Protein AF-A0A2D6M1V9-F1 (afdb_monomer_lite)

Sequence (161 aa):
MILVAAALKQQEEELRLLIRKIDTEIVAFEKLKTEVSVKKAKIEKSVNVAGLQPVPINIAPHSGSADNLVRELEQHVLALNKVKNFINGKLKVVIKEEELLAELQKEYGKEVNIKKHPNGEFELVFSDDGTKAAFKALEKSKGMLETVKKSVQSLTEEQKE

Radius of gyration: 33.99 Å; chains: 1; bounding box: 85×25×87 Å

Organism: NCBI:txid3101447

Secondary structure (DSSP, 8-state):
-HHHHHHHHHHHHHHHHHHHHHHHHHHHHHHHHHHHHHHHHHHHHHHHHTT----------TTS--S-HHHHHHHHHHHHHHHHHHHHHHHHHHHHHHHHHHHHHHHHTTSEEEEEPTTS-EEEEE--HHHHHHHHHHHHHHHHHHHHHHHHHHHHHTT--

Foldseek 3Di:
DVVVLVVLVVVLVVLVVLLVVLVVVLVVLVVVLVVVVVVQVVVQVVCVVVVHDRDDDADDDPPDPPRHPNVVSVVVSVVSVVVSVVSVVVSVVSVVVSVVVVVCCVPQPPQWDWDQDPVRDIDIHGHDVVVVVVVVVVVVVVVVVVVVVVVVVVVVVVVVD

pLDDT: mean 86.15, std 11.08, range [47.5, 98.06]

Structure (mmCIF, N/CA/C/O backbone):
data_AF-A0A2D6M1V9-F1
#
_entry.id   AF-A0A2D6M1V9-F1
#
loop_
_atom_site.group_PDB
_atom_site.id
_atom_site.type_symbol
_atom_site.label_atom_id
_atom_site.label_alt_id
_atom_site.label_comp_id
_atom_site.label_asym_id
_atom_site.label_entity_id
_atom_site.label_seq_id
_atom_site.pdbx_PDB_ins_code
_atom_site.Cartn_x
_atom_site.Cartn_y
_atom_site.Cartn_z
_atom_site.occupancy
_atom_site.B_iso_or_equiv
_atom_site.auth_seq_id
_atom_site.auth_comp_id
_atom_site.auth_asym_id
_atom_site.auth_atom_id
_atom_site.pdbx_PDB_model_num
ATOM 1 N N . MET A 1 1 ? -3.939 -5.001 22.577 1.00 56.91 1 MET A N 1
ATOM 2 C CA . MET A 1 1 ? -3.312 -3.702 22.255 1.00 56.91 1 MET A CA 1
ATOM 3 C C . MET A 1 1 ? -1.939 -3.867 21.592 1.00 56.91 1 MET A C 1
ATOM 5 O O . MET A 1 1 ? -1.849 -3.596 20.404 1.00 56.91 1 MET A O 1
ATOM 9 N N . ILE A 1 2 ? -0.925 -4.425 22.276 1.00 59.97 2 ILE A N 1
ATOM 10 C CA . ILE A 1 2 ? 0.444 -4.628 21.731 1.00 59.97 2 ILE A CA 1
ATOM 11 C C . ILE A 1 2 ? 0.450 -5.441 20.420 1.00 59.97 2 ILE A C 1
ATOM 13 O O . ILE A 1 2 ? 1.139 -5.082 19.473 1.00 59.97 2 ILE A O 1
ATOM 17 N N . LEU A 1 3 ? -0.377 -6.488 20.330 1.00 64.75 3 LEU A N 1
ATOM 18 C CA . LEU A 1 3 ? -0.440 -7.365 19.152 1.00 64.75 3 LEU A CA 1
ATOM 19 C C . LEU A 1 3 ? -1.025 -6.697 17.894 1.00 64.75 3 LEU A C 1
ATOM 21 O O . LEU A 1 3 ? -0.659 -7.082 16.791 1.00 64.75 3 LEU A O 1
ATOM 25 N N . VAL A 1 4 ? -1.917 -5.708 18.036 1.00 74.81 4 VAL A N 1
ATOM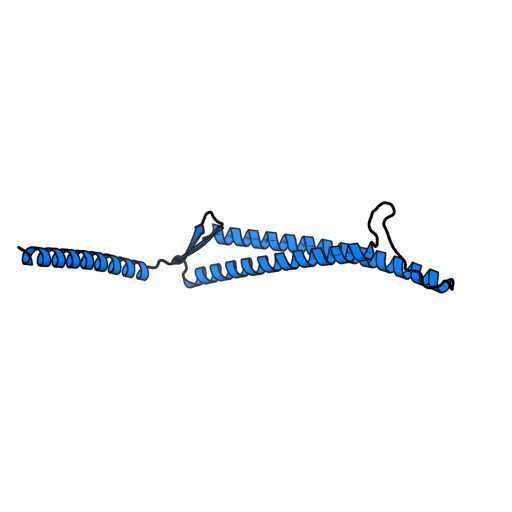 26 C CA . VAL A 1 4 ? -2.535 -5.023 16.881 1.00 74.81 4 VAL A CA 1
ATOM 27 C C . VAL A 1 4 ? -1.588 -3.964 16.327 1.00 74.81 4 VAL A C 1
ATOM 29 O O . VAL A 1 4 ? -1.348 -3.940 15.125 1.00 74.81 4 VAL A O 1
ATOM 32 N N . ALA A 1 5 ? -0.989 -3.154 17.204 1.00 78.12 5 ALA A N 1
ATOM 33 C CA . ALA A 1 5 ? 0.003 -2.160 16.805 1.00 78.12 5 ALA A CA 1
ATOM 34 C C . ALA A 1 5 ? 1.235 -2.814 16.157 1.00 78.12 5 ALA A C 1
ATOM 36 O O . ALA A 1 5 ? 1.694 -2.359 15.117 1.00 78.12 5 ALA A O 1
ATOM 37 N N . ALA A 1 6 ? 1.726 -3.928 16.716 1.00 83.00 6 ALA A N 1
ATOM 38 C CA . ALA A 1 6 ? 2.831 -4.678 16.120 1.00 83.00 6 ALA A CA 1
ATOM 39 C C . ALA A 1 6 ? 2.473 -5.260 14.741 1.00 83.00 6 ALA A C 1
ATOM 41 O O . ALA A 1 6 ? 3.295 -5.216 13.830 1.00 83.00 6 ALA A O 1
ATOM 42 N N . ALA A 1 7 ? 1.245 -5.766 14.568 1.00 85.25 7 ALA A N 1
ATOM 43 C CA . ALA A 1 7 ? 0.790 -6.306 13.288 1.00 85.25 7 ALA A CA 1
ATOM 44 C C . ALA A 1 7 ? 0.663 -5.225 12.204 1.00 85.25 7 ALA A C 1
ATOM 46 O O . ALA A 1 7 ? 1.090 -5.452 11.075 1.00 85.25 7 ALA A O 1
ATOM 47 N N . LEU A 1 8 ? 0.117 -4.050 12.543 1.00 87.50 8 LEU A N 1
ATOM 48 C CA . LEU A 1 8 ? 0.076 -2.913 11.617 1.00 87.50 8 LEU A CA 1
ATOM 49 C C . LEU A 1 8 ? 1.487 -2.470 11.237 1.00 87.50 8 LEU A C 1
ATOM 51 O O . LEU A 1 8 ? 1.761 -2.284 10.054 1.00 87.50 8 LEU A O 1
ATOM 55 N N . LYS A 1 9 ? 2.408 -2.440 12.209 1.00 90.19 9 LYS A N 1
ATOM 56 C CA . LYS A 1 9 ? 3.778 -2.009 11.941 1.00 90.19 9 LYS A CA 1
ATOM 57 C C . LYS A 1 9 ? 4.540 -2.960 11.035 1.00 90.19 9 LYS A C 1
ATOM 59 O O . LYS A 1 9 ? 5.209 -2.523 10.101 1.00 90.19 9 LYS A O 1
ATOM 64 N N . GLN A 1 10 ? 4.360 -4.262 11.244 1.00 91.75 10 GLN A N 1
ATOM 65 C CA . GLN A 1 10 ? 4.864 -5.278 10.329 1.00 91.75 10 GLN A CA 1
ATOM 66 C C . GLN A 1 10 ? 4.271 -5.100 8.921 1.00 91.75 10 GLN A C 1
ATOM 68 O O . GLN A 1 10 ? 4.999 -5.130 7.929 1.00 91.75 10 GLN A O 1
ATOM 73 N N . GLN A 1 11 ? 2.962 -4.862 8.820 1.00 92.56 11 GLN A N 1
ATOM 74 C CA . GLN A 1 11 ? 2.301 -4.633 7.539 1.00 92.56 11 GLN A CA 1
ATOM 75 C C . GLN A 1 11 ? 2.819 -3.364 6.837 1.00 92.56 11 GLN A C 1
ATOM 77 O O . GLN A 1 11 ? 3.011 -3.372 5.619 1.00 92.56 11 GLN A O 1
ATOM 82 N N . GLU A 1 12 ? 3.082 -2.280 7.572 1.00 94.75 12 GLU A N 1
ATOM 83 C CA . GLU A 1 12 ? 3.701 -1.067 7.033 1.00 94.75 12 GLU A CA 1
ATOM 84 C C . GLU A 1 12 ? 5.081 -1.370 6.429 1.00 94.75 12 GLU A C 1
ATOM 86 O O . GLU A 1 12 ? 5.365 -0.982 5.290 1.00 94.75 12 GLU A O 1
ATOM 91 N N . GLU A 1 13 ? 5.934 -2.083 7.168 1.00 96.81 13 GLU A N 1
ATOM 92 C CA . GLU A 1 13 ? 7.281 -2.457 6.727 1.00 96.81 13 GLU A CA 1
ATOM 93 C C . GLU A 1 13 ? 7.255 -3.330 5.467 1.00 96.81 13 GLU A C 1
ATOM 95 O O . GLU A 1 13 ? 7.994 -3.065 4.512 1.00 96.81 13 GLU A O 1
ATOM 100 N N . GLU A 1 14 ? 6.362 -4.319 5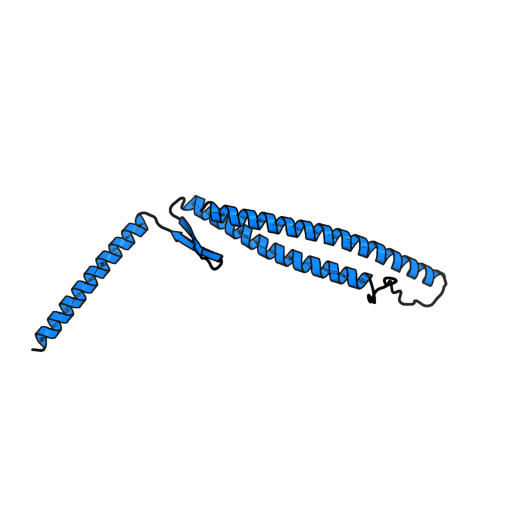.418 1.00 96.75 14 GLU A N 1
ATOM 101 C CA . GLU A 1 14 ? 6.170 -5.183 4.252 1.00 96.75 14 GLU A CA 1
ATOM 102 C C . GLU A 1 14 ? 5.734 -4.379 3.017 1.00 96.75 14 GLU A C 1
ATOM 104 O O . GLU A 1 14 ? 6.313 -4.529 1.935 1.00 96.75 14 GLU A O 1
ATOM 109 N N . LEU A 1 15 ? 4.769 -3.465 3.166 1.00 97.31 15 LEU A N 1
ATOM 110 C CA . LEU A 1 15 ? 4.314 -2.601 2.072 1.00 97.31 15 LEU A CA 1
ATOM 111 C C . LEU A 1 15 ? 5.435 -1.673 1.578 1.00 97.31 15 LEU A C 1
ATOM 113 O O . LEU A 1 15 ? 5.618 -1.520 0.366 1.00 97.31 15 LEU A O 1
ATOM 117 N N . ARG A 1 16 ? 6.232 -1.093 2.486 1.00 98.06 16 ARG A N 1
ATOM 118 C CA . ARG A 1 16 ? 7.401 -0.271 2.124 1.00 98.06 16 ARG A CA 1
ATOM 119 C C . ARG A 1 16 ? 8.461 -1.079 1.382 1.00 98.06 16 ARG A C 1
ATOM 121 O O . ARG A 1 16 ? 9.049 -0.574 0.424 1.00 98.06 16 ARG A O 1
ATOM 128 N N . LEU A 1 17 ? 8.703 -2.323 1.793 1.00 97.81 17 LEU A N 1
ATOM 129 C CA . LEU A 1 17 ? 9.635 -3.216 1.110 1.00 97.81 17 LEU A CA 1
ATOM 130 C C . LEU A 1 17 ? 9.164 -3.525 -0.316 1.00 97.81 17 LEU A C 1
ATOM 132 O O . LEU A 1 17 ? 9.970 -3.483 -1.246 1.00 97.81 17 LEU A O 1
ATOM 136 N N . LEU A 1 18 ? 7.870 -3.797 -0.505 1.00 97.44 18 LEU A N 1
ATOM 137 C CA . LEU A 1 18 ? 7.293 -4.031 -1.831 1.00 97.44 18 LEU A CA 1
ATOM 138 C C . LEU A 1 18 ? 7.436 -2.807 -2.741 1.00 97.44 18 LEU A C 1
ATOM 140 O O . LEU A 1 18 ? 7.844 -2.958 -3.891 1.00 97.44 18 LEU A O 1
ATOM 144 N N . ILE A 1 19 ? 7.176 -1.601 -2.225 1.00 97.94 19 ILE A N 1
ATOM 145 C CA . ILE A 1 19 ? 7.380 -0.354 -2.981 1.00 97.94 19 ILE A CA 1
ATOM 146 C C . ILE A 1 19 ? 8.840 -0.226 -3.429 1.00 97.94 19 ILE A C 1
ATOM 148 O O . ILE A 1 19 ? 9.084 0.002 -4.609 1.00 97.94 19 ILE A O 1
ATOM 152 N N . ARG A 1 20 ? 9.812 -0.453 -2.534 1.00 97.88 20 ARG A N 1
ATOM 153 C CA . ARG A 1 20 ? 11.248 -0.391 -2.878 1.00 97.88 20 ARG A CA 1
ATOM 154 C C . ARG A 1 20 ? 11.651 -1.394 -3.959 1.00 97.88 20 ARG A C 1
ATOM 156 O O . ARG A 1 20 ? 12.471 -1.071 -4.820 1.00 97.88 20 ARG A O 1
ATOM 163 N N . LYS A 1 21 ? 11.089 -2.607 -3.922 1.00 97.50 21 LYS A N 1
ATOM 164 C CA . LYS A 1 21 ? 11.316 -3.615 -4.967 1.00 97.50 21 LYS A CA 1
ATOM 165 C C . LYS A 1 21 ? 10.777 -3.127 -6.310 1.00 97.50 21 LYS A C 1
ATOM 167 O O . LYS A 1 21 ? 11.500 -3.168 -7.297 1.00 97.50 21 LYS A O 1
ATOM 172 N N . ILE A 1 22 ? 9.555 -2.596 -6.331 1.00 97.38 22 ILE A N 1
ATOM 173 C CA . ILE A 1 22 ? 8.950 -2.053 -7.554 1.00 97.38 22 ILE A CA 1
ATOM 174 C C . ILE A 1 22 ? 9.734 -0.848 -8.080 1.00 97.38 22 ILE A C 1
ATOM 176 O O . ILE A 1 22 ? 9.937 -0.749 -9.283 1.00 97.38 22 ILE A O 1
ATOM 180 N N . ASP A 1 23 ? 10.214 0.040 -7.209 1.00 97.81 23 ASP A N 1
ATOM 181 C CA . ASP A 1 23 ? 11.044 1.178 -7.616 1.00 97.81 23 ASP A CA 1
ATOM 182 C C . ASP A 1 23 ? 12.349 0.723 -8.280 1.00 97.81 23 ASP A C 1
ATOM 184 O O . ASP A 1 23 ? 12.726 1.252 -9.324 1.00 97.81 23 ASP A O 1
ATOM 188 N N . THR A 1 24 ? 13.002 -0.300 -7.720 1.00 97.88 24 THR A N 1
ATOM 189 C CA . THR A 1 24 ? 14.197 -0.913 -8.323 1.00 97.88 24 THR A CA 1
ATOM 190 C C . THR A 1 24 ? 13.903 -1.462 -9.722 1.00 97.88 24 THR A C 1
ATOM 192 O O . THR A 1 24 ? 14.655 -1.193 -10.658 1.00 97.88 24 THR A O 1
ATOM 195 N N . GLU A 1 25 ? 12.794 -2.188 -9.880 1.00 97.19 25 GLU A N 1
ATOM 196 C CA . GLU A 1 25 ? 12.366 -2.734 -11.173 1.00 97.19 25 GLU A CA 1
ATOM 197 C C . GLU A 1 25 ? 12.042 -1.622 -12.181 1.00 97.19 25 GLU A C 1
ATOM 199 O O . GLU A 1 25 ? 12.519 -1.661 -13.313 1.00 97.19 25 GLU A O 1
ATOM 204 N N . ILE A 1 26 ? 11.300 -0.582 -11.779 1.00 97.50 26 ILE A N 1
ATOM 205 C CA . ILE A 1 26 ? 10.984 0.566 -12.645 1.00 97.50 26 ILE A CA 1
ATOM 206 C C . ILE A 1 26 ? 12.270 1.196 -13.185 1.00 97.50 26 ILE A C 1
ATOM 208 O O . ILE A 1 26 ? 12.387 1.385 -14.394 1.00 97.50 26 ILE A O 1
ATOM 212 N N . VAL A 1 27 ? 13.257 1.458 -12.321 1.00 97.69 27 VAL A N 1
ATOM 213 C CA . VAL A 1 27 ? 14.549 2.031 -12.736 1.00 97.69 27 VAL A CA 1
ATOM 214 C C . VAL A 1 27 ? 15.271 1.116 -13.731 1.00 97.69 27 VAL A C 1
ATOM 216 O O . VAL A 1 27 ? 15.802 1.592 -14.739 1.00 97.69 27 VAL A O 1
ATOM 219 N N . ALA A 1 28 ? 15.279 -0.197 -13.488 1.00 97.31 28 ALA A N 1
ATOM 220 C CA . ALA A 1 28 ? 15.895 -1.163 -14.394 1.00 97.31 28 ALA A CA 1
ATOM 221 C C . ALA A 1 28 ? 15.218 -1.161 -15.778 1.00 97.31 28 ALA A C 1
ATOM 223 O O . ALA A 1 28 ? 15.898 -1.081 -16.806 1.00 97.31 28 ALA A O 1
ATOM 224 N N . PHE A 1 29 ? 13.885 -1.175 -15.820 1.00 96.31 29 PHE A N 1
ATOM 225 C CA . PHE A 1 29 ? 13.125 -1.167 -17.070 1.00 96.31 29 PHE A CA 1
ATOM 226 C C . PHE A 1 29 ? 13.183 0.175 -17.809 1.00 96.31 29 PHE A C 1
ATOM 228 O O . PHE A 1 29 ? 13.241 0.185 -19.040 1.00 96.31 29 PHE A O 1
ATOM 235 N N . GLU A 1 30 ? 13.246 1.307 -17.107 1.00 95.50 30 GLU A N 1
ATOM 236 C CA . GLU A 1 30 ? 13.466 2.619 -17.729 1.00 95.50 30 GLU A CA 1
ATOM 237 C C . GLU A 1 30 ? 14.845 2.720 -18.390 1.00 95.50 30 GLU A C 1
ATOM 239 O O . GLU A 1 30 ? 14.974 3.268 -19.494 1.00 95.50 30 GLU A O 1
ATOM 244 N N . LYS A 1 31 ? 15.875 2.132 -17.770 1.00 96.25 31 LYS A N 1
ATOM 245 C CA . LYS A 1 31 ? 17.204 2.031 -18.378 1.00 96.25 31 LYS A CA 1
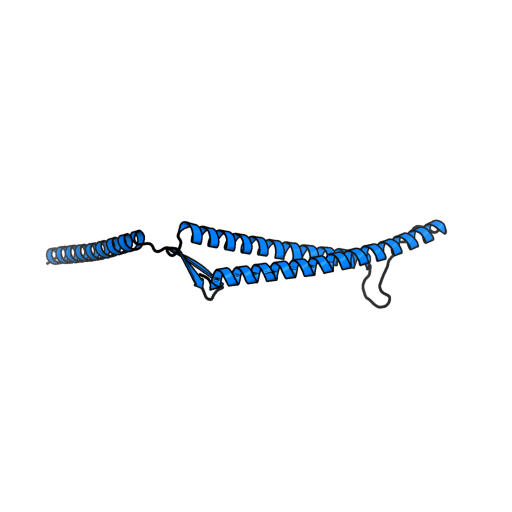ATOM 246 C C . LYS A 1 31 ? 17.159 1.197 -19.660 1.00 96.25 31 LYS A C 1
ATOM 248 O O . LYS A 1 31 ? 17.628 1.662 -20.699 1.00 96.25 31 LYS A O 1
ATOM 253 N N . LEU A 1 32 ? 16.530 0.020 -19.620 1.00 94.75 32 LEU A N 1
ATOM 254 C CA . LEU A 1 32 ? 16.352 -0.831 -20.803 1.00 94.75 32 LEU A CA 1
ATOM 255 C C . LEU A 1 32 ? 15.588 -0.103 -21.916 1.00 94.75 32 LEU A C 1
ATOM 257 O O . LEU A 1 32 ? 16.021 -0.103 -23.070 1.00 94.75 32 LEU A O 1
ATOM 261 N N . LYS A 1 33 ? 14.490 0.582 -21.576 1.00 92.19 33 LYS A N 1
ATOM 262 C CA . LYS A 1 33 ? 13.713 1.395 -2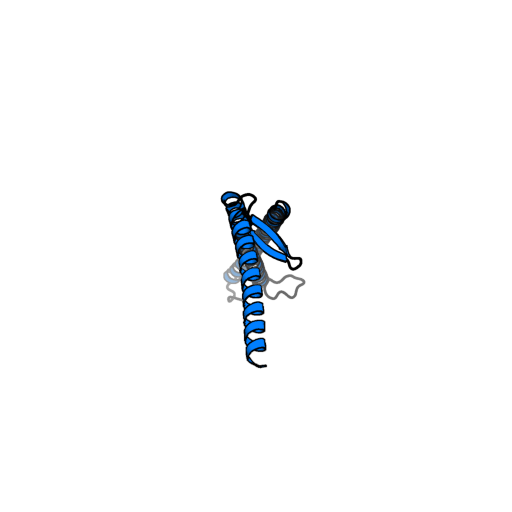2.520 1.00 92.19 33 LYS A CA 1
ATOM 263 C C . LYS A 1 33 ? 14.590 2.451 -23.191 1.00 92.19 33 LYS A C 1
ATOM 265 O O . LYS A 1 33 ? 14.535 2.609 -24.413 1.00 92.19 33 LYS A O 1
ATOM 270 N N . THR A 1 34 ? 15.403 3.156 -22.408 1.00 92.75 34 THR A N 1
ATOM 271 C CA . THR A 1 34 ? 16.315 4.192 -22.909 1.00 92.75 34 THR A CA 1
ATOM 272 C C . THR A 1 34 ? 17.345 3.600 -23.868 1.00 92.75 34 THR A C 1
ATOM 274 O O . THR A 1 34 ? 17.521 4.108 -24.974 1.00 92.75 34 THR A O 1
ATOM 277 N N . GLU A 1 35 ? 17.980 2.488 -23.498 1.00 92.94 35 GLU A N 1
ATOM 278 C CA . GLU A 1 35 ? 18.974 1.813 -24.338 1.00 92.94 35 GLU A CA 1
ATOM 279 C C . GLU A 1 35 ? 18.389 1.349 -25.679 1.00 92.94 35 GLU A C 1
ATOM 281 O O . GLU A 1 35 ? 18.987 1.578 -26.735 1.00 92.94 35 GLU A O 1
ATOM 286 N N . VAL A 1 36 ? 17.204 0.730 -25.661 1.00 90.44 36 VAL A N 1
ATOM 287 C CA . VAL A 1 36 ? 16.508 0.293 -26.881 1.00 90.44 36 VAL A CA 1
ATOM 288 C C . VAL A 1 36 ? 16.091 1.498 -27.733 1.00 90.44 36 VAL A C 1
ATOM 290 O O . VAL A 1 36 ? 16.283 1.481 -28.949 1.00 90.44 36 VAL A O 1
ATOM 293 N N . SER A 1 37 ? 15.608 2.581 -27.118 1.00 88.75 37 SER A N 1
ATOM 294 C CA . SER A 1 37 ? 15.221 3.806 -27.835 1.00 88.75 37 SER A CA 1
ATOM 295 C C . SER A 1 37 ? 16.416 4.485 -28.509 1.00 88.75 37 SER A C 1
ATOM 297 O O . SER A 1 37 ? 16.320 4.907 -29.660 1.00 88.75 37 SER A O 1
ATOM 299 N N . VAL A 1 38 ? 17.577 4.523 -27.846 1.00 91.38 38 VAL A N 1
ATOM 300 C CA . VAL A 1 38 ? 18.825 5.036 -28.436 1.00 91.38 38 VAL A CA 1
ATOM 301 C C . VAL A 1 38 ? 19.263 4.181 -29.625 1.00 91.38 38 VAL A C 1
ATOM 303 O O . VAL A 1 38 ? 19.693 4.727 -30.642 1.00 91.38 38 VAL A O 1
ATOM 306 N N . LYS A 1 39 ? 19.152 2.848 -29.533 1.00 89.62 39 LYS A N 1
ATOM 307 C CA . LYS A 1 39 ? 19.435 1.956 -30.670 1.00 89.62 39 LYS A CA 1
ATOM 308 C C . LYS A 1 39 ? 18.504 2.262 -31.843 1.00 89.62 39 LYS A C 1
ATOM 310 O O . LYS A 1 39 ? 18.996 2.419 -32.956 1.00 89.62 39 LYS A O 1
ATOM 315 N N . LYS A 1 40 ? 17.203 2.433 -31.590 1.00 87.25 40 LYS A N 1
ATOM 316 C CA . LYS A 1 40 ? 16.217 2.787 -32.622 1.00 87.25 40 LYS A CA 1
ATOM 317 C C . LYS A 1 40 ? 16.582 4.099 -33.315 1.00 87.25 40 LYS A C 1
ATOM 319 O O . LYS A 1 40 ? 16.746 4.108 -34.530 1.00 87.25 40 LYS A O 1
ATOM 324 N N . ALA A 1 41 ? 16.831 5.153 -32.539 1.00 87.94 41 ALA A N 1
ATOM 325 C CA . ALA A 1 41 ? 17.198 6.469 -33.058 1.00 87.94 41 ALA A CA 1
ATOM 326 C C . ALA A 1 41 ? 18.500 6.451 -33.881 1.00 87.94 41 ALA A C 1
ATOM 328 O O . ALA A 1 41 ? 18.623 7.154 -34.883 1.00 87.94 41 ALA A O 1
ATOM 329 N N . LYS A 1 42 ? 19.489 5.633 -33.488 1.00 90.38 42 LYS A N 1
ATOM 330 C CA . LYS A 1 42 ? 20.728 5.458 -34.263 1.00 90.38 42 LYS A CA 1
ATOM 331 C C . LYS A 1 42 ? 20.463 4.820 -35.626 1.00 90.38 42 LYS A C 1
ATOM 333 O O . LYS A 1 42 ? 21.003 5.305 -36.615 1.00 90.38 42 LYS A O 1
ATOM 338 N N . ILE A 1 43 ? 19.632 3.778 -35.683 1.00 87.44 43 ILE A N 1
ATOM 339 C CA . ILE A 1 43 ? 19.276 3.129 -36.952 1.00 87.44 43 ILE A CA 1
ATOM 340 C C . ILE A 1 43 ? 18.470 4.106 -37.823 1.00 87.44 43 ILE A C 1
ATOM 342 O O . ILE A 1 43 ? 18.784 4.256 -38.999 1.00 87.44 43 ILE A O 1
ATOM 346 N N . GLU A 1 44 ? 17.513 4.841 -37.244 1.00 87.00 44 GLU A N 1
ATOM 347 C CA . GLU A 1 44 ? 16.725 5.864 -37.954 1.00 87.00 44 GLU A CA 1
ATOM 348 C C . GLU A 1 44 ? 17.636 6.926 -38.574 1.00 87.00 44 GLU A C 1
ATOM 350 O O . GLU A 1 44 ? 17.514 7.257 -39.753 1.00 87.00 44 GLU A O 1
ATOM 355 N N . LYS A 1 45 ? 18.626 7.401 -37.811 1.00 88.12 45 LYS A N 1
ATOM 356 C CA . LYS A 1 45 ? 19.634 8.336 -38.311 1.00 88.12 45 LYS A CA 1
ATOM 357 C C . LYS A 1 45 ? 20.443 7.747 -39.469 1.00 88.12 45 LYS A C 1
ATOM 359 O O . LYS A 1 45 ? 20.662 8.445 -40.454 1.00 88.12 45 LYS A O 1
ATOM 364 N N . SER A 1 46 ? 20.887 6.494 -39.374 1.00 88.25 46 SER A N 1
ATOM 365 C CA . SER A 1 46 ? 21.650 5.832 -40.440 1.00 88.25 46 SER A CA 1
ATOM 366 C C . SER A 1 46 ? 20.841 5.657 -41.729 1.00 88.25 46 SER A C 1
ATOM 368 O O . SER A 1 46 ? 21.375 5.905 -42.806 1.00 88.25 46 SER A O 1
ATOM 370 N N . VAL A 1 47 ? 19.559 5.291 -41.627 1.00 86.44 47 VAL A N 1
ATOM 371 C CA . VAL A 1 47 ? 18.641 5.187 -42.778 1.00 86.44 47 VAL A CA 1
ATOM 372 C C . VAL A 1 47 ? 18.470 6.546 -43.459 1.00 86.44 47 VAL A C 1
ATOM 374 O O . VAL A 1 47 ? 18.598 6.642 -44.678 1.00 86.44 47 VAL A O 1
ATOM 377 N N . ASN A 1 48 ? 18.272 7.606 -42.670 1.00 85.12 48 ASN A N 1
ATOM 378 C CA . ASN A 1 48 ? 18.130 8.966 -43.190 1.00 85.12 48 ASN A CA 1
ATOM 379 C C . ASN A 1 48 ? 19.407 9.462 -43.887 1.00 85.12 48 ASN A C 1
ATOM 381 O O . ASN A 1 48 ? 19.331 10.065 -44.954 1.00 85.12 48 ASN A O 1
ATOM 385 N N . VAL A 1 49 ? 20.589 9.194 -43.314 1.00 88.12 49 VAL A N 1
ATOM 386 C CA . VAL A 1 49 ? 21.886 9.558 -43.922 1.00 88.12 49 VAL A CA 1
ATOM 387 C C . VAL A 1 49 ? 22.106 8.842 -45.255 1.00 88.12 49 VAL A C 1
ATOM 389 O O . VAL A 1 49 ? 22.694 9.420 -46.164 1.00 88.12 49 VAL A O 1
ATOM 392 N N . ALA A 1 50 ? 21.608 7.614 -45.401 1.00 87.25 50 ALA A N 1
ATOM 393 C CA . ALA A 1 50 ? 21.677 6.868 -46.654 1.00 87.25 50 ALA A CA 1
ATOM 394 C C . ALA A 1 50 ? 20.733 7.408 -47.751 1.00 87.25 50 ALA A C 1
ATOM 396 O O . ALA A 1 50 ? 20.720 6.866 -48.854 1.00 87.25 50 ALA A O 1
ATOM 397 N N . GLY A 1 51 ? 19.939 8.452 -47.472 1.00 82.38 51 GLY A N 1
ATOM 398 C CA . GLY A 1 51 ? 18.998 9.039 -48.431 1.00 82.38 51 GLY A CA 1
ATOM 399 C C . GLY A 1 51 ? 17.802 8.139 -48.749 1.00 82.38 51 GLY A C 1
ATOM 400 O O . GLY A 1 51 ? 17.113 8.355 -49.745 1.00 82.38 51 GLY A O 1
ATOM 401 N N . LEU A 1 52 ? 17.560 7.117 -47.925 1.00 79.62 52 LEU A N 1
ATOM 402 C CA . LEU A 1 52 ? 16.411 6.232 -48.063 1.00 79.62 52 LEU A CA 1
ATOM 403 C C . LEU A 1 52 ? 15.151 6.933 -47.548 1.00 79.62 52 LEU A C 1
ATOM 405 O O . LEU A 1 52 ? 15.215 7.771 -46.647 1.00 79.62 52 LEU A O 1
ATOM 409 N N . GLN A 1 53 ? 13.989 6.577 -48.105 1.00 76.25 53 GLN A N 1
ATOM 410 C CA . GLN A 1 53 ? 12.725 7.056 -47.552 1.00 76.25 53 GLN A CA 1
ATOM 411 C C . GLN A 1 53 ? 12.585 6.613 -46.085 1.00 76.25 53 GLN A C 1
ATOM 413 O O . GLN A 1 53 ? 13.002 5.499 -45.752 1.00 76.25 53 GLN A O 1
ATOM 418 N N . PRO A 1 54 ? 11.991 7.447 -45.209 1.00 73.94 54 PRO A N 1
ATOM 419 C CA . PRO A 1 54 ? 11.769 7.085 -43.816 1.00 73.94 54 PRO A CA 1
ATOM 420 C C . PRO A 1 54 ? 10.963 5.787 -43.726 1.00 73.94 54 PRO A C 1
ATOM 422 O O . PRO A 1 54 ? 9.794 5.744 -44.108 1.00 73.94 54 PRO A O 1
ATOM 425 N N . VAL A 1 55 ? 11.591 4.727 -43.219 1.00 72.94 55 VAL A N 1
ATOM 426 C CA . VAL A 1 55 ? 10.937 3.440 -42.967 1.00 72.94 55 VAL A CA 1
ATOM 427 C C . VAL A 1 55 ? 10.723 3.247 -41.466 1.00 72.94 55 VAL A C 1
ATOM 429 O O . VAL A 1 55 ? 11.607 3.582 -40.673 1.00 72.94 55 VAL A O 1
ATOM 432 N N . PRO A 1 56 ? 9.562 2.716 -41.042 1.00 71.69 56 PRO A N 1
ATOM 433 C CA . PRO A 1 56 ? 9.299 2.455 -39.635 1.00 71.69 56 PRO A CA 1
ATOM 434 C C . PRO A 1 56 ? 10.285 1.417 -39.095 1.00 71.69 56 PRO A C 1
ATOM 436 O O . PRO A 1 56 ? 10.338 0.282 -39.567 1.00 71.69 56 PRO A O 1
ATOM 439 N N . ILE A 1 57 ? 11.062 1.809 -38.083 1.00 75.19 57 ILE A N 1
ATOM 440 C CA . ILE A 1 57 ? 12.049 0.927 -37.456 1.00 75.19 57 ILE A CA 1
ATOM 441 C C . ILE A 1 57 ? 11.418 0.213 -36.278 1.00 75.19 57 ILE A C 1
ATOM 443 O O . ILE A 1 57 ? 11.021 0.828 -35.280 1.00 75.19 57 ILE A O 1
ATOM 447 N N . ASN A 1 58 ? 11.373 -1.107 -36.398 1.00 76.56 58 ASN A N 1
ATOM 448 C CA . ASN A 1 58 ? 10.949 -1.986 -35.337 1.00 76.56 58 ASN A CA 1
ATOM 449 C C . ASN A 1 58 ? 12.152 -2.686 -34.697 1.00 76.56 58 ASN A C 1
ATOM 451 O O . ASN A 1 58 ? 12.978 -3.266 -35.398 1.00 76.56 58 ASN A O 1
ATOM 455 N N . ILE A 1 59 ? 12.236 -2.646 -33.366 1.00 76.69 59 ILE A N 1
ATOM 456 C CA . ILE A 1 59 ? 13.207 -3.439 -32.611 1.00 76.69 59 ILE A CA 1
ATOM 457 C C . ILE A 1 59 ? 12.445 -4.563 -31.926 1.00 76.69 59 ILE A C 1
ATOM 459 O O . ILE A 1 59 ? 11.713 -4.327 -30.965 1.00 76.69 59 ILE A O 1
ATOM 463 N N . ALA A 1 60 ? 12.656 -5.776 -32.421 1.00 78.38 60 ALA A N 1
ATOM 464 C CA . ALA A 1 60 ? 12.106 -7.002 -31.867 1.00 78.38 60 ALA A CA 1
ATOM 465 C C . ALA A 1 60 ? 13.238 -7.898 -31.327 1.00 78.38 60 ALA A C 1
ATOM 467 O O . ALA A 1 60 ? 14.372 -7.838 -31.820 1.00 78.38 60 ALA A O 1
ATOM 468 N N . PRO A 1 61 ? 12.972 -8.726 -30.304 1.00 74.94 61 PRO A N 1
ATOM 469 C CA . PRO A 1 61 ? 13.894 -9.782 -29.907 1.00 74.94 61 PRO A CA 1
ATOM 470 C C . PRO A 1 61 ? 14.019 -10.823 -31.029 1.00 74.94 61 PRO A C 1
ATOM 472 O O . PRO A 1 61 ? 13.040 -11.151 -31.691 1.00 74.94 61 PRO A O 1
ATOM 475 N N . HIS A 1 62 ? 15.216 -11.392 -31.205 1.00 67.94 62 HIS A N 1
ATOM 476 C CA . HIS A 1 62 ? 15.488 -12.388 -32.255 1.00 67.94 62 HIS A CA 1
ATOM 477 C C . HIS A 1 62 ? 14.656 -13.679 -32.106 1.00 67.94 62 HIS A C 1
ATOM 479 O O . HIS A 1 62 ? 14.565 -14.457 -33.049 1.00 67.94 62 HIS A O 1
ATOM 485 N N . SER A 1 63 ? 14.062 -13.919 -30.932 1.00 61.44 63 SER A N 1
ATOM 486 C CA . SER A 1 63 ? 13.348 -15.154 -30.589 1.00 61.44 63 SER A CA 1
ATOM 487 C C . SER A 1 63 ? 12.030 -14.915 -29.836 1.00 61.44 63 SER A C 1
ATOM 489 O O . SER A 1 63 ? 11.706 -15.670 -28.922 1.00 61.44 63 SER A O 1
ATOM 491 N N . GLY A 1 64 ? 11.274 -13.856 -30.151 1.00 60.56 64 GLY A N 1
ATOM 492 C CA . GLY A 1 64 ? 10.025 -13.554 -29.438 1.00 60.56 64 GLY A CA 1
ATOM 493 C C . GLY A 1 64 ? 8.926 -12.942 -30.303 1.00 60.56 64 GLY A C 1
ATOM 494 O O . GLY A 1 64 ? 9.187 -12.409 -31.374 1.00 60.56 64 GLY A O 1
ATOM 495 N N . SER A 1 65 ? 7.692 -12.995 -29.796 1.00 59.72 65 SER A N 1
ATOM 496 C CA . SER A 1 65 ? 6.475 -12.452 -30.423 1.00 59.72 65 SER A CA 1
ATOM 497 C C . SER A 1 65 ? 6.266 -10.952 -30.181 1.00 59.72 65 SER A C 1
ATOM 499 O O . SER A 1 65 ? 5.171 -10.438 -30.392 1.00 59.72 65 SER A O 1
ATOM 501 N N . ALA A 1 66 ? 7.266 -10.256 -29.637 1.00 61.47 66 ALA A N 1
ATOM 502 C CA . ALA A 1 66 ? 7.136 -8.844 -29.314 1.00 61.47 66 ALA A CA 1
ATOM 503 C C . ALA A 1 66 ? 7.291 -8.008 -30.588 1.00 61.47 66 ALA A C 1
ATOM 505 O O . ALA A 1 66 ? 8.407 -7.763 -31.049 1.00 61.47 66 ALA A O 1
ATOM 506 N N . ASP A 1 67 ? 6.159 -7.534 -31.107 1.00 65.62 67 ASP A N 1
ATOM 507 C CA . ASP A 1 67 ? 6.097 -6.696 -32.303 1.00 65.62 67 ASP A CA 1
ATOM 508 C C . ASP A 1 67 ? 6.769 -5.336 -32.126 1.00 65.62 67 ASP A C 1
ATOM 510 O O . ASP A 1 67 ? 7.025 -4.692 -33.127 1.00 65.62 67 ASP A O 1
ATOM 514 N N . ASN A 1 68 ? 7.015 -4.849 -30.903 1.00 80.06 68 ASN A N 1
ATOM 515 C CA . ASN A 1 68 ? 7.801 -3.636 -30.650 1.00 80.06 68 ASN A CA 1
ATOM 516 C C . ASN A 1 68 ? 8.284 -3.597 -29.195 1.00 80.06 68 ASN A C 1
ATOM 518 O O . ASN A 1 68 ? 7.528 -3.243 -28.287 1.00 80.06 68 ASN A O 1
ATOM 522 N N . LEU A 1 69 ? 9.564 -3.902 -28.976 1.00 86.62 69 LEU A N 1
ATOM 523 C CA . LEU A 1 69 ? 10.151 -3.993 -27.639 1.00 86.62 69 LEU A CA 1
ATOM 524 C C . LEU A 1 69 ? 10.072 -2.676 -26.848 1.00 86.62 69 LEU A C 1
ATOM 526 O O . LEU A 1 69 ? 9.889 -2.710 -25.636 1.00 86.62 69 LEU A O 1
ATOM 530 N N . VAL A 1 70 ? 10.167 -1.512 -27.506 1.00 85.44 70 VAL A N 1
ATOM 531 C CA . VAL A 1 70 ? 10.040 -0.210 -26.819 1.00 85.44 70 VAL A CA 1
ATOM 532 C C . VAL A 1 70 ? 8.649 -0.070 -26.206 1.00 85.44 70 VAL A C 1
ATOM 534 O O . VAL A 1 70 ? 8.526 0.325 -25.049 1.00 85.44 70 VAL A O 1
ATOM 537 N N . ARG A 1 71 ? 7.610 -0.443 -26.961 1.00 86.62 71 ARG A N 1
ATOM 538 C CA . ARG A 1 71 ? 6.219 -0.361 -26.507 1.00 86.62 71 ARG A CA 1
ATOM 539 C C . ARG A 1 71 ? 5.938 -1.340 -25.367 1.00 86.62 71 ARG A C 1
ATOM 541 O O . ARG A 1 71 ? 5.268 -0.970 -24.410 1.00 86.62 71 ARG A O 1
ATOM 548 N N . GLU A 1 72 ? 6.457 -2.563 -25.449 1.00 89.88 72 GLU A N 1
ATOM 549 C CA . GLU A 1 72 ? 6.320 -3.556 -24.372 1.00 89.88 72 GLU A CA 1
ATOM 550 C C . GLU A 1 72 ? 6.966 -3.061 -23.068 1.00 89.88 72 GLU A C 1
ATOM 552 O O . GLU A 1 72 ? 6.353 -3.119 -22.002 1.00 89.88 72 GLU A O 1
ATOM 557 N N . LEU A 1 73 ? 8.172 -2.482 -23.149 1.00 92.12 73 LEU A N 1
ATOM 558 C CA . LEU A 1 73 ? 8.851 -1.888 -21.993 1.00 92.12 73 LEU A CA 1
ATOM 559 C C . LEU A 1 73 ? 8.047 -0.717 -21.400 1.00 92.12 73 LEU A C 1
ATOM 561 O O . LEU A 1 73 ? 7.931 -0.603 -20.182 1.00 92.12 73 LEU A O 1
ATOM 565 N N . GLU A 1 74 ? 7.442 0.129 -22.239 1.00 91.25 74 GLU A N 1
ATOM 566 C CA . GLU A 1 74 ? 6.558 1.215 -21.791 1.00 91.25 74 GLU A CA 1
ATOM 567 C C . GLU A 1 74 ? 5.315 0.711 -21.061 1.00 91.25 74 GLU A C 1
ATOM 569 O O . GLU A 1 74 ? 4.968 1.221 -19.992 1.00 91.25 74 GLU A O 1
ATOM 574 N N . GLN A 1 75 ? 4.653 -0.302 -21.618 1.00 93.31 75 GLN A N 1
ATOM 575 C CA . GLN A 1 75 ? 3.482 -0.915 -21.000 1.00 93.31 75 GLN A CA 1
ATOM 576 C C . GLN A 1 75 ? 3.839 -1.582 -19.671 1.00 93.31 75 GLN A C 1
ATOM 578 O O . GLN A 1 75 ? 3.084 -1.459 -18.703 1.00 93.31 75 GLN A O 1
ATOM 583 N N . HIS A 1 76 ? 5.005 -2.225 -19.593 1.00 95.06 76 HIS A N 1
ATOM 584 C CA . HIS A 1 76 ? 5.481 -2.841 -18.363 1.00 95.06 76 HIS A CA 1
ATOM 585 C C . HIS A 1 76 ? 5.766 -1.802 -17.269 1.00 95.06 76 HIS A C 1
ATOM 587 O O . HIS A 1 76 ? 5.261 -1.934 -16.153 1.00 95.06 76 HIS A O 1
ATOM 593 N N . VAL A 1 77 ? 6.474 -0.711 -17.590 1.00 96.31 77 VAL A N 1
ATOM 594 C CA . VAL A 1 77 ? 6.706 0.403 -16.649 1.00 96.31 77 VAL A CA 1
ATOM 595 C C . VAL A 1 77 ? 5.382 1.018 -16.182 1.00 96.31 77 VAL A C 1
ATOM 597 O O . VAL A 1 77 ? 5.219 1.329 -14.999 1.00 96.31 77 VAL A O 1
ATOM 600 N N . LEU A 1 78 ? 4.394 1.160 -17.071 1.00 97.00 78 LEU A N 1
ATOM 601 C CA . LEU A 1 78 ? 3.061 1.635 -16.696 1.00 97.00 78 LEU A CA 1
ATOM 602 C C . LEU A 1 78 ? 2.360 0.671 -15.725 1.00 97.00 78 LEU A C 1
ATOM 604 O O . LEU A 1 78 ? 1.740 1.116 -14.757 1.00 97.00 78 LEU A O 1
ATOM 608 N N . ALA A 1 79 ? 2.451 -0.639 -15.962 1.00 97.06 79 ALA A N 1
ATOM 609 C CA . ALA A 1 79 ? 1.883 -1.653 -15.079 1.00 97.06 79 ALA A CA 1
ATOM 610 C C . ALA A 1 79 ? 2.538 -1.625 -13.689 1.00 97.06 79 ALA A C 1
ATOM 612 O O . ALA A 1 79 ? 1.825 -1.579 -12.684 1.00 97.06 79 ALA A O 1
ATOM 613 N N . LEU A 1 80 ? 3.872 -1.548 -13.622 1.00 97.56 80 LEU A N 1
ATOM 614 C CA . LEU A 1 80 ? 4.614 -1.407 -12.366 1.00 97.56 80 LEU A CA 1
ATOM 615 C C . LEU A 1 80 ? 4.178 -0.156 -11.589 1.00 97.56 80 LEU A C 1
ATOM 617 O O . LEU A 1 80 ? 3.894 -0.236 -10.393 1.00 97.56 80 LEU A O 1
ATOM 621 N N . ASN A 1 81 ? 4.021 0.983 -12.269 1.00 97.81 81 ASN A N 1
ATOM 622 C CA . ASN A 1 81 ? 3.535 2.217 -11.647 1.00 97.81 81 ASN A CA 1
ATOM 623 C C . ASN A 1 81 ? 2.102 2.096 -11.103 1.00 97.81 81 ASN A C 1
ATOM 625 O O . ASN A 1 81 ? 1.808 2.602 -10.019 1.00 97.81 81 ASN A O 1
ATOM 629 N N . LYS A 1 82 ? 1.200 1.397 -11.806 1.00 97.88 82 LYS A N 1
ATOM 630 C CA . LYS A 1 82 ? -0.159 1.126 -11.299 1.00 97.88 82 LYS A CA 1
ATOM 631 C C . LYS A 1 82 ? -0.122 0.303 -10.012 1.00 97.88 82 LYS A C 1
ATOM 633 O O . LYS A 1 82 ? -0.804 0.654 -9.049 1.00 97.88 82 LYS A O 1
ATOM 638 N N . VAL A 1 83 ? 0.700 -0.746 -9.973 1.00 97.50 83 VAL A N 1
ATOM 639 C CA . VAL A 1 83 ? 0.873 -1.584 -8.775 1.00 97.50 83 VAL A CA 1
ATOM 640 C C . VAL A 1 83 ? 1.479 -0.771 -7.628 1.00 97.50 83 VAL A C 1
ATOM 642 O O . VAL A 1 83 ? 0.950 -0.802 -6.517 1.00 97.50 83 VAL A O 1
ATOM 645 N N . LYS A 1 84 ? 2.517 0.033 -7.892 1.00 97.38 84 LYS A N 1
ATOM 646 C CA . LYS A 1 84 ? 3.103 0.958 -6.909 1.00 97.38 84 LYS A CA 1
ATOM 647 C C . LYS A 1 84 ? 2.051 1.895 -6.316 1.00 97.38 84 LYS A C 1
ATOM 649 O O . LYS A 1 84 ? 1.982 2.052 -5.100 1.00 97.38 84 LYS A O 1
ATOM 654 N N . ASN A 1 85 ? 1.208 2.497 -7.153 1.00 97.31 85 ASN A N 1
ATOM 655 C CA . ASN A 1 85 ? 0.156 3.410 -6.705 1.00 97.31 85 ASN A CA 1
ATOM 656 C C . ASN A 1 85 ? -0.895 2.710 -5.840 1.00 97.31 85 ASN A C 1
ATOM 658 O O . ASN A 1 85 ? -1.309 3.255 -4.818 1.00 97.31 85 ASN A O 1
ATOM 662 N N . PHE A 1 86 ? -1.285 1.490 -6.208 1.00 97.06 86 PHE A N 1
ATOM 663 C CA . PHE A 1 86 ? -2.188 0.674 -5.402 1.00 97.06 86 PHE A CA 1
ATOM 664 C C . PHE A 1 86 ? -1.602 0.360 -4.017 1.00 97.06 86 PHE A C 1
ATOM 666 O O . PHE A 1 86 ? -2.272 0.554 -3.001 1.00 97.06 86 PHE A O 1
ATOM 673 N N . ILE A 1 87 ? -0.335 -0.062 -3.958 1.00 96.12 87 ILE A N 1
ATOM 674 C CA . ILE A 1 87 ? 0.356 -0.361 -2.695 1.00 96.12 87 ILE A CA 1
ATOM 675 C C . ILE A 1 87 ? 0.517 0.909 -1.851 1.00 96.12 87 ILE A C 1
ATOM 677 O O . ILE A 1 87 ? 0.243 0.876 -0.655 1.00 96.12 87 ILE A O 1
ATOM 681 N N . ASN A 1 88 ? 0.861 2.047 -2.462 1.00 96.75 88 ASN A N 1
ATOM 682 C CA . ASN A 1 88 ? 0.889 3.347 -1.785 1.00 96.75 88 ASN A CA 1
ATOM 683 C C . ASN A 1 88 ? -0.474 3.724 -1.185 1.00 96.75 88 ASN A C 1
ATOM 685 O O . ASN A 1 88 ? -0.529 4.285 -0.092 1.00 96.75 88 ASN A O 1
ATOM 689 N N . GLY A 1 89 ? -1.573 3.418 -1.881 1.00 95.00 89 GLY A N 1
ATOM 690 C CA . GLY A 1 89 ? -2.926 3.596 -1.357 1.00 95.00 89 GLY A CA 1
ATOM 691 C C . GLY A 1 89 ? -3.155 2.792 -0.077 1.00 95.00 89 GLY A C 1
ATOM 692 O O . GLY A 1 89 ? -3.591 3.353 0.924 1.00 95.00 89 GLY A O 1
ATOM 693 N N . LYS A 1 90 ? -2.780 1.507 -0.079 1.00 94.44 90 LYS A N 1
ATOM 694 C CA . LYS A 1 90 ? -2.862 0.644 1.111 1.00 94.44 90 LYS A CA 1
ATOM 695 C C . LYS A 1 90 ? -1.964 1.120 2.252 1.00 94.44 90 LYS A C 1
ATOM 697 O O . LYS A 1 90 ? -2.412 1.170 3.390 1.00 94.44 90 LYS A O 1
ATOM 702 N N . LEU A 1 91 ? -0.728 1.517 1.950 1.00 94.94 91 LEU A N 1
ATOM 703 C CA . LEU A 1 91 ? 0.224 2.019 2.942 1.00 94.94 91 LEU A CA 1
ATOM 704 C C . LEU A 1 91 ? -0.317 3.254 3.675 1.00 94.94 91 LEU A C 1
ATOM 706 O O . LEU A 1 91 ? -0.200 3.345 4.891 1.00 94.94 91 LEU A O 1
ATOM 710 N N . LYS A 1 92 ? -0.961 4.181 2.954 1.00 94.56 92 LYS A N 1
ATOM 711 C CA . LYS A 1 92 ? -1.599 5.356 3.568 1.00 94.56 92 LYS A CA 1
ATOM 712 C C . LYS A 1 92 ? -2.703 4.984 4.557 1.00 94.56 92 LYS A C 1
ATOM 714 O O . LYS A 1 92 ? -2.870 5.692 5.542 1.00 94.56 92 LYS A O 1
ATOM 719 N N . VAL A 1 93 ? -3.467 3.927 4.281 1.00 92.12 93 VAL A N 1
ATOM 720 C CA . VAL A 1 93 ? -4.513 3.449 5.198 1.00 92.12 93 VAL A CA 1
ATOM 721 C C . VAL A 1 93 ? -3.878 2.890 6.467 1.00 92.12 93 VAL A C 1
ATOM 723 O O . VAL A 1 93 ? -4.241 3.336 7.546 1.00 92.12 93 VAL A O 1
ATOM 726 N N . VAL A 1 94 ? -2.869 2.022 6.336 1.00 90.81 94 VAL A N 1
ATOM 727 C CA . VAL A 1 94 ? -2.158 1.433 7.486 1.00 90.81 94 VAL A CA 1
ATOM 728 C C . VAL A 1 94 ? -1.541 2.512 8.379 1.00 90.81 94 VAL A C 1
ATOM 730 O O . VAL A 1 94 ? -1.746 2.491 9.586 1.00 90.81 94 VAL A O 1
ATOM 733 N N . ILE A 1 95 ? -0.859 3.505 7.797 1.00 90.75 95 ILE A N 1
ATOM 734 C CA . ILE A 1 95 ? -0.268 4.613 8.568 1.00 90.75 95 ILE A CA 1
ATOM 735 C C . ILE A 1 95 ? -1.346 5.381 9.346 1.00 90.75 95 ILE A C 1
ATOM 737 O O . ILE A 1 95 ? -1.163 5.665 10.525 1.00 90.75 95 ILE A O 1
ATOM 741 N N . LYS A 1 96 ? -2.489 5.682 8.717 1.00 90.50 96 LYS A N 1
ATOM 742 C CA . LYS A 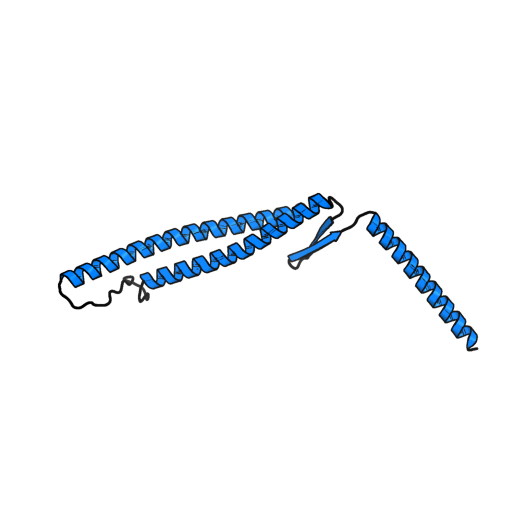1 96 ? -3.602 6.366 9.396 1.00 90.50 96 LYS A CA 1
ATOM 743 C C . LYS A 1 96 ? -4.208 5.532 10.520 1.00 90.50 96 LYS A C 1
ATOM 745 O O . LYS A 1 96 ? -4.592 6.086 11.544 1.00 90.50 96 LYS A O 1
ATOM 750 N N . GLU A 1 97 ? -4.326 4.220 10.328 1.00 87.88 97 GLU A N 1
ATOM 751 C CA . GLU A 1 97 ? -4.793 3.311 11.377 1.00 87.88 97 GLU A CA 1
ATOM 752 C C . GLU A 1 97 ? -3.829 3.321 12.566 1.00 87.88 97 GLU A C 1
ATOM 754 O O . GLU A 1 97 ? -4.269 3.432 13.705 1.00 87.88 97 GLU A O 1
ATOM 759 N N . GLU A 1 98 ? -2.518 3.287 12.326 1.00 88.56 98 GLU A N 1
ATOM 760 C CA . GLU A 1 98 ? -1.524 3.391 13.396 1.00 88.56 98 GLU A CA 1
ATOM 761 C C . GLU A 1 98 ? -1.573 4.725 14.142 1.00 88.56 98 GLU A C 1
ATOM 763 O O . GLU A 1 98 ? -1.525 4.733 15.373 1.00 88.56 98 GLU A O 1
ATOM 768 N N . GLU A 1 99 ? -1.681 5.839 13.414 1.00 89.88 99 GLU A N 1
ATOM 769 C CA . GLU A 1 99 ? -1.817 7.180 13.992 1.00 89.88 99 GLU A CA 1
ATOM 770 C C . GLU A 1 99 ? -3.059 7.262 14.885 1.00 89.88 99 GLU A C 1
ATOM 772 O O . GLU A 1 99 ? -2.956 7.690 16.035 1.00 89.88 99 GLU A O 1
ATOM 777 N N . LEU A 1 100 ? -4.200 6.761 14.399 1.00 87.88 100 LEU A N 1
ATOM 778 C CA . LEU A 1 100 ? -5.441 6.695 15.166 1.00 87.88 100 LEU A CA 1
ATOM 779 C C . LEU A 1 100 ? -5.270 5.858 16.438 1.00 87.88 100 LEU A C 1
ATOM 781 O O . LEU A 1 100 ? -5.687 6.277 17.515 1.00 87.88 100 LEU A O 1
ATOM 785 N N . LEU A 1 101 ? -4.650 4.679 16.343 1.00 84.75 101 LEU A N 1
ATOM 786 C CA . LEU A 1 101 ? -4.435 3.838 17.520 1.00 84.75 101 LEU A CA 1
ATOM 787 C C . LEU A 1 101 ? -3.502 4.500 18.539 1.00 84.75 101 LEU A C 1
ATOM 789 O O . LEU A 1 101 ? -3.738 4.380 19.740 1.00 84.75 101 LEU A O 1
ATOM 793 N N . ALA A 1 102 ? -2.461 5.196 18.083 1.00 85.81 102 ALA A N 1
ATOM 794 C CA . ALA A 1 102 ? -1.554 5.930 18.958 1.00 85.81 102 ALA A CA 1
ATOM 795 C C . ALA A 1 102 ? -2.254 7.112 19.647 1.00 85.81 102 ALA A C 1
ATOM 797 O O . ALA A 1 102 ? -2.028 7.350 20.834 1.00 85.81 102 ALA A O 1
ATOM 798 N N . GLU A 1 103 ? -3.121 7.826 18.928 1.00 89.50 103 GLU A N 1
ATOM 799 C CA . GLU A 1 103 ? -3.909 8.935 19.464 1.00 89.50 103 GLU A CA 1
ATOM 800 C C . GLU A 1 103 ? -4.925 8.452 20.504 1.00 89.50 103 GLU A C 1
ATOM 802 O O . GLU A 1 103 ? -4.916 8.937 21.635 1.00 89.50 103 GLU A O 1
ATOM 807 N N . LEU A 1 104 ? -5.695 7.405 20.189 1.00 86.81 104 LEU A N 1
ATOM 808 C CA . LEU A 1 104 ? -6.623 6.777 21.134 1.00 86.81 104 LEU A CA 1
ATOM 809 C C . LEU A 1 104 ? -5.902 6.259 22.383 1.00 86.81 104 LEU A C 1
ATOM 811 O O . LEU A 1 104 ? -6.396 6.413 23.500 1.00 86.81 104 LEU A O 1
ATOM 815 N N . GLN A 1 105 ? -4.709 5.682 22.212 1.00 83.62 105 GLN A N 1
ATOM 816 C CA . GLN A 1 105 ? -3.895 5.222 23.331 1.00 83.62 105 GLN A CA 1
ATOM 817 C C . GLN A 1 105 ? -3.411 6.370 24.215 1.00 83.62 105 GLN A C 1
ATOM 819 O O . GLN A 1 105 ? -3.299 6.213 25.432 1.00 83.62 105 GLN A O 1
ATOM 824 N N . LYS A 1 106 ? -3.082 7.509 23.610 1.00 87.75 106 LYS A N 1
ATOM 825 C CA . LYS A 1 106 ? -2.615 8.697 24.318 1.00 87.75 106 LYS A CA 1
ATOM 826 C C . LYS A 1 106 ? -3.749 9.374 25.086 1.00 87.75 106 LYS A C 1
ATOM 828 O O . LYS A 1 106 ? -3.521 9.819 26.205 1.00 87.75 106 LYS A O 1
ATOM 833 N N . GLU A 1 107 ? -4.929 9.460 24.482 1.00 88.50 107 GLU A N 1
ATOM 834 C CA . GLU A 1 107 ? -6.079 10.172 25.041 1.00 88.50 107 GLU A CA 1
ATOM 835 C C . GLU A 1 107 ? -6.803 9.351 26.114 1.00 88.50 107 GLU A C 1
ATOM 837 O O . GLU A 1 107 ? -7.075 9.864 27.196 1.00 88.50 107 GLU A O 1
ATOM 842 N N . TYR A 1 108 ? -7.039 8.061 25.859 1.00 85.62 108 TYR A N 1
ATOM 843 C CA . TYR A 1 108 ? -7.870 7.209 26.719 1.00 85.62 108 TYR A CA 1
ATOM 844 C C . TYR A 1 108 ? -7.081 6.111 27.447 1.00 85.62 108 TYR A C 1
ATOM 846 O O . TYR A 1 108 ? -7.617 5.382 28.284 1.00 85.62 108 TYR A O 1
ATOM 854 N N . GLY A 1 109 ? -5.788 5.953 27.155 1.00 83.81 109 GLY A N 1
ATOM 855 C CA . GLY A 1 109 ? -4.912 5.044 27.889 1.00 83.81 109 GLY A CA 1
ATOM 856 C C . GLY A 1 109 ? -5.407 3.597 27.893 1.00 83.81 109 GLY A C 1
ATOM 857 O O . GLY A 1 109 ? -5.400 2.912 26.876 1.00 83.81 109 GLY A O 1
ATOM 858 N N . LYS A 1 110 ? -5.769 3.092 29.075 1.00 78.44 110 LYS A N 1
ATOM 859 C CA . LYS A 1 110 ? -6.245 1.709 29.258 1.00 78.44 110 LYS A CA 1
ATOM 860 C C . LYS A 1 110 ? -7.760 1.562 29.083 1.00 78.44 110 LYS A C 1
ATOM 862 O O . LYS A 1 110 ? -8.251 0.437 29.123 1.00 78.44 110 LYS A O 1
ATOM 867 N N . GLU A 1 111 ? -8.484 2.668 28.930 1.00 83.88 111 GLU A N 1
ATOM 868 C CA . GLU A 1 111 ? -9.946 2.683 28.825 1.00 83.88 111 GLU A CA 1
ATOM 869 C C . GLU A 1 111 ? -10.420 2.306 27.419 1.00 83.88 111 GLU A C 1
ATOM 871 O O . GLU A 1 111 ? -11.526 1.797 27.274 1.00 83.88 111 GLU A O 1
ATOM 876 N N . VAL A 1 112 ? -9.583 2.471 26.389 1.00 83.31 112 VAL A N 1
ATOM 877 C CA . VAL A 1 112 ? -9.841 1.953 25.037 1.00 83.31 112 VAL A CA 1
ATOM 878 C C . VAL A 1 112 ? -9.142 0.615 24.847 1.00 83.31 112 VAL A C 1
ATOM 880 O O . VAL A 1 112 ? -7.963 0.451 25.151 1.00 83.31 112 VAL A O 1
ATOM 883 N N . ASN A 1 113 ? -9.857 -0.358 24.294 1.00 78.62 113 ASN A N 1
ATOM 884 C CA . ASN A 1 113 ? -9.331 -1.670 23.964 1.00 78.62 113 ASN A CA 1
ATOM 885 C C . ASN A 1 113 ? -9.755 -2.067 22.551 1.00 78.62 113 ASN A C 1
A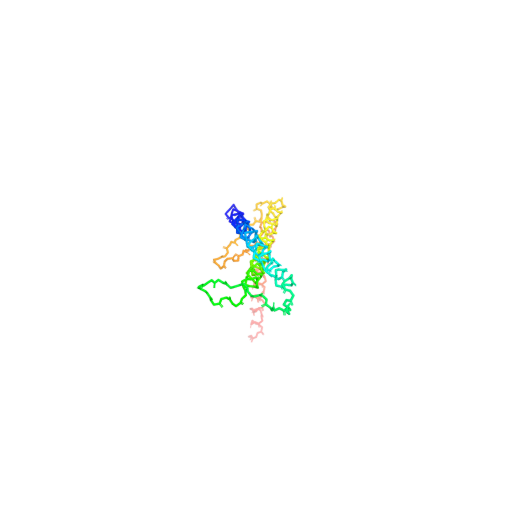TOM 887 O O . ASN A 1 113 ? -10.915 -1.933 22.180 1.00 78.62 113 ASN A O 1
ATOM 891 N N . ILE A 1 114 ? -8.819 -2.586 21.761 1.00 74.88 114 ILE A N 1
ATOM 892 C CA . ILE A 1 114 ? -9.082 -2.971 20.372 1.00 74.88 114 ILE A CA 1
ATOM 893 C C . ILE A 1 114 ? -9.302 -4.478 20.331 1.00 74.88 114 ILE A C 1
ATOM 895 O O . ILE A 1 114 ? -8.389 -5.247 20.659 1.00 74.88 114 ILE A O 1
ATOM 899 N N . LYS A 1 115 ? -10.491 -4.906 19.914 1.00 77.81 115 LYS A N 1
ATOM 900 C CA . LYS A 1 115 ? -10.793 -6.309 19.629 1.00 77.81 115 LYS A CA 1
ATOM 901 C C . LYS A 1 115 ? -10.650 -6.551 18.138 1.00 77.81 115 LYS A C 1
ATOM 903 O O . LYS A 1 115 ? -11.291 -5.881 17.342 1.00 77.81 115 LYS A O 1
ATOM 908 N N . LYS A 1 116 ? -9.808 -7.510 17.759 1.00 68.50 116 LYS A N 1
ATOM 909 C CA . LYS A 1 116 ? -9.705 -7.959 16.371 1.00 68.50 116 LYS A CA 1
ATOM 910 C C . LYS A 1 116 ? -10.643 -9.141 16.171 1.00 68.50 116 LYS A C 1
ATOM 912 O O . LYS A 1 116 ? -10.547 -10.129 16.899 1.00 68.50 116 LYS A O 1
ATOM 917 N N . HIS A 1 117 ? -11.536 -9.026 15.203 1.00 75.38 117 HIS A N 1
ATOM 918 C CA . HIS A 1 117 ? -12.441 -10.090 14.806 1.00 75.38 117 HIS A CA 1
ATOM 919 C C . HIS A 1 117 ? -11.725 -11.075 13.864 1.00 75.38 117 HIS A C 1
ATOM 921 O O . HIS A 1 117 ? -10.783 -10.694 13.160 1.00 75.38 117 HIS A O 1
ATOM 927 N N . PRO A 1 118 ? -12.139 -12.356 13.821 1.00 70.62 118 PRO A N 1
ATOM 928 C CA . PRO A 1 118 ? -11.520 -13.372 12.960 1.00 70.62 118 PRO A CA 1
ATOM 929 C C . PRO A 1 118 ? -11.581 -13.053 11.460 1.00 70.62 118 PRO A C 1
ATOM 931 O O . PRO A 1 118 ? -10.742 -13.520 10.696 1.00 70.62 118 PRO A O 1
ATOM 934 N N . ASN A 1 119 ? -12.556 -12.245 11.039 1.00 75.31 119 ASN A N 1
ATOM 935 C CA . ASN A 1 119 ? -12.712 -11.758 9.665 1.00 75.31 119 ASN A CA 1
ATOM 936 C C . ASN A 1 119 ? -11.712 -10.641 9.292 1.00 75.31 119 ASN A C 1
ATOM 938 O O . ASN A 1 119 ? -11.707 -10.186 8.152 1.00 75.31 119 ASN A O 1
ATOM 942 N N . GLY A 1 120 ? -10.866 -10.207 10.231 1.00 61.84 120 GLY A N 1
ATOM 943 C CA . GLY A 1 120 ? -9.882 -9.148 10.030 1.00 61.84 120 GLY A CA 1
ATOM 944 C C . GLY A 1 120 ? -10.369 -7.748 10.404 1.00 61.84 120 GLY A C 1
ATOM 945 O O . GLY A 1 120 ? -9.542 -6.838 10.440 1.00 61.84 120 GLY A O 1
ATOM 946 N N . GLU A 1 121 ? -11.651 -7.572 10.732 1.00 72.25 121 GLU A N 1
ATOM 947 C CA . GLU A 1 121 ? -12.183 -6.304 11.238 1.00 72.25 121 GLU A CA 1
ATOM 948 C C . GLU A 1 121 ? -11.676 -6.022 12.656 1.00 72.25 121 GLU A C 1
ATOM 950 O O . GLU A 1 121 ? -11.281 -6.927 13.398 1.00 72.25 121 GLU A O 1
ATOM 955 N N . PHE A 1 122 ? -11.692 -4.753 13.055 1.00 71.50 122 PHE A N 1
ATOM 956 C CA . PHE A 1 122 ? -11.381 -4.345 14.418 1.00 71.50 122 PHE A CA 1
ATOM 957 C C . PHE A 1 122 ? -12.529 -3.538 15.019 1.00 71.50 122 PHE A C 1
ATOM 959 O O . PHE A 1 122 ? -13.204 -2.768 14.344 1.00 71.50 122 PHE A O 1
ATOM 966 N N . GLU A 1 123 ? -12.729 -3.718 16.316 1.00 80.69 123 GLU A N 1
ATOM 967 C CA . GLU A 1 123 ? -13.714 -3.022 17.129 1.00 80.69 123 GLU A CA 1
ATOM 968 C C . GLU A 1 123 ? -12.987 -2.265 18.241 1.00 80.69 123 GLU A C 1
ATOM 970 O O . GLU A 1 123 ? -12.126 -2.820 18.932 1.00 80.69 123 GLU A O 1
ATOM 975 N N . LEU A 1 124 ? -13.345 -0.996 18.416 1.00 82.62 124 LEU A N 1
ATOM 976 C CA . LEU A 1 124 ? -12.882 -0.170 19.523 1.00 82.62 124 LEU A CA 1
ATOM 977 C C . LEU A 1 124 ? -13.881 -0.280 20.674 1.00 82.62 124 LEU A C 1
ATOM 979 O O . LEU A 1 124 ? -15.045 0.083 20.536 1.00 82.62 124 LEU A O 1
ATOM 983 N N . VAL A 1 125 ? -13.413 -0.771 21.816 1.00 84.12 125 VAL A N 1
ATOM 984 C CA . VAL A 1 125 ? -14.200 -0.910 23.041 1.00 84.12 125 VAL A CA 1
ATOM 985 C C . VAL A 1 125 ? -13.701 0.110 24.048 1.00 84.12 125 VAL A C 1
ATOM 987 O O . VAL A 1 125 ? -12.593 -0.026 24.559 1.00 84.12 125 VAL A O 1
ATOM 990 N N . PHE A 1 126 ? -14.521 1.112 24.343 1.00 85.12 126 PHE A N 1
ATOM 991 C CA . PHE A 1 126 ? -14.269 2.066 25.419 1.00 85.12 126 PHE A CA 1
ATOM 992 C C . PHE A 1 126 ? -14.955 1.606 26.712 1.00 85.12 126 PHE A C 1
ATOM 994 O O . PHE A 1 126 ? -16.110 1.180 26.690 1.00 85.12 126 PHE A O 1
ATOM 1001 N N . SER A 1 127 ? -14.241 1.663 27.834 1.00 85.75 127 SER A N 1
ATOM 1002 C CA . SER A 1 127 ? -14.745 1.304 29.157 1.00 85.75 127 SER A CA 1
ATOM 1003 C C . SER A 1 127 ? -13.980 2.057 30.248 1.00 85.75 127 SER A C 1
ATOM 1005 O O . SER A 1 127 ? -12.922 1.613 30.699 1.00 85.75 127 SER A O 1
ATOM 1007 N N . ASP A 1 128 ? -14.594 3.111 30.760 1.00 89.62 128 ASP A N 1
ATOM 1008 C CA . ASP A 1 128 ? -14.199 3.838 31.966 1.00 89.62 128 ASP A CA 1
ATOM 1009 C C . ASP A 1 128 ? -15.171 3.553 33.132 1.00 89.62 128 ASP A C 1
ATOM 1011 O O . ASP A 1 128 ? -16.120 2.767 33.025 1.00 89.62 128 ASP A O 1
ATOM 1015 N N . ASP A 1 129 ? -14.938 4.162 34.292 1.00 89.12 129 ASP A N 1
ATOM 1016 C CA . ASP A 1 129 ? -15.835 3.982 35.439 1.00 89.12 129 ASP A CA 1
ATOM 1017 C C . ASP A 1 129 ? -17.179 4.707 35.256 1.00 89.12 129 ASP A C 1
ATOM 1019 O O . ASP A 1 129 ? -18.204 4.228 35.756 1.00 89.12 129 ASP A O 1
ATOM 1023 N N . GLY A 1 130 ? -17.209 5.794 34.476 1.00 89.31 130 GLY A N 1
ATOM 1024 C CA . GLY A 1 130 ? -18.431 6.514 34.121 1.00 89.31 130 GLY A CA 1
ATOM 1025 C C . GLY A 1 130 ? -19.390 5.668 33.281 1.00 89.31 130 GLY A C 1
ATOM 1026 O O . GLY A 1 130 ? -20.561 5.516 33.639 1.00 89.31 130 GLY A O 1
ATOM 1027 N N . THR A 1 131 ? -18.903 5.044 32.206 1.00 91.06 131 THR A N 1
ATOM 1028 C CA . THR A 1 131 ? -19.697 4.142 31.351 1.00 91.06 131 THR A CA 1
ATOM 1029 C C . THR A 1 131 ? -20.182 2.910 32.107 1.00 91.06 131 THR A C 1
ATOM 1031 O O . THR A 1 131 ? -21.344 2.525 31.956 1.00 91.06 131 THR A O 1
ATOM 1034 N N . LYS A 1 132 ? -19.365 2.330 32.999 1.00 90.31 132 LYS A N 1
ATOM 1035 C CA . LYS A 1 132 ? -19.813 1.239 33.888 1.00 90.31 132 LYS A CA 1
ATOM 1036 C C . LYS A 1 132 ? -20.940 1.683 34.819 1.00 90.31 132 LYS A C 1
ATOM 1038 O O . LYS A 1 132 ? -21.903 0.938 35.013 1.00 90.31 132 LYS A O 1
ATOM 1043 N N . ALA A 1 133 ? -20.828 2.869 35.417 1.00 92.75 133 ALA A N 1
ATOM 1044 C CA . ALA A 1 133 ? -21.858 3.407 36.300 1.00 92.75 133 ALA A CA 1
ATOM 1045 C C . ALA A 1 133 ? -23.164 3.682 35.538 1.00 92.75 133 ALA A C 1
ATOM 1047 O O . ALA A 1 133 ? -24.238 3.286 35.997 1.00 92.75 133 ALA A O 1
ATOM 1048 N N . ALA A 1 134 ? -23.070 4.278 34.346 1.00 92.19 134 ALA A N 1
ATOM 1049 C CA . ALA A 1 134 ? -24.209 4.519 33.466 1.00 92.19 134 ALA A CA 1
ATOM 1050 C C . ALA A 1 134 ? -24.905 3.210 33.058 1.00 92.19 134 ALA A C 1
ATOM 1052 O O . ALA A 1 134 ? -26.131 3.115 33.134 1.00 92.19 134 ALA A O 1
ATOM 1053 N N . PHE A 1 135 ? -24.136 2.173 32.706 1.00 93.38 135 PHE A N 1
ATOM 1054 C CA . PHE A 1 135 ? -24.687 0.862 32.364 1.00 93.38 135 PHE A CA 1
ATOM 1055 C C . PHE A 1 135 ? -25.434 0.228 33.546 1.00 93.38 135 PHE A C 1
ATOM 1057 O O . PHE A 1 135 ? -26.578 -0.196 33.394 1.00 93.38 135 PHE A O 1
ATOM 1064 N N . LYS A 1 136 ? -24.853 0.249 34.753 1.00 94.12 136 LYS A N 1
ATOM 1065 C CA . LYS A 1 136 ? -25.529 -0.246 35.968 1.00 94.12 136 LYS A CA 1
ATOM 1066 C C . LYS A 1 136 ? -26.827 0.509 36.267 1.00 94.12 136 LYS A C 1
ATOM 1068 O O . LYS A 1 136 ? -27.824 -0.105 36.647 1.00 94.12 136 LYS A O 1
ATOM 1073 N N . ALA A 1 137 ? -26.831 1.832 36.100 1.00 94.50 137 ALA A N 1
ATOM 1074 C CA . ALA A 1 137 ? -28.029 2.646 36.291 1.00 94.50 137 ALA A CA 1
ATOM 1075 C C . ALA A 1 137 ? -29.126 2.291 35.272 1.00 94.50 137 ALA A C 1
ATOM 1077 O O . ALA A 1 137 ? -30.298 2.171 35.639 1.00 94.50 137 ALA A O 1
ATOM 1078 N N . LEU A 1 138 ? -28.742 2.055 34.014 1.00 95.75 138 LEU A N 1
ATOM 1079 C CA . LEU A 1 138 ? -29.647 1.600 32.962 1.00 95.75 138 LEU A CA 1
ATOM 1080 C C . LEU A 1 138 ? -30.246 0.225 33.281 1.00 95.75 138 LEU A C 1
ATOM 1082 O O . LEU A 1 138 ? -31.458 0.060 33.165 1.00 95.75 138 LEU A O 1
ATOM 1086 N N . GLU A 1 139 ? -29.434 -0.748 33.703 1.00 96.31 139 GLU A N 1
ATOM 1087 C CA . GLU A 1 139 ? -29.928 -2.081 34.074 1.00 96.31 139 GLU A CA 1
ATOM 1088 C C . GLU A 1 139 ? -30.917 -2.019 35.240 1.00 96.31 139 GLU A C 1
ATOM 1090 O O . GLU A 1 139 ? -31.988 -2.628 35.178 1.00 96.31 139 GLU A O 1
ATOM 1095 N N . LYS A 1 140 ? -30.619 -1.207 36.262 1.00 95.44 140 LYS A N 1
ATOM 1096 C CA . LYS A 1 140 ? -31.538 -0.973 37.384 1.00 95.44 140 LYS A CA 1
ATOM 1097 C C . LYS A 1 140 ? -32.870 -0.379 36.913 1.00 95.44 140 LYS A C 1
ATOM 1099 O O . LYS A 1 140 ? -33.929 -0.839 37.336 1.00 95.44 140 LYS A O 1
ATOM 1104 N N . SER A 1 141 ? -32.822 0.618 36.030 1.00 94.62 141 SER A N 1
ATOM 1105 C CA . SER A 1 141 ? -34.018 1.254 35.464 1.00 94.62 141 SER A CA 1
ATOM 1106 C C . SER A 1 141 ? -34.850 0.279 34.622 1.00 94.62 141 SER A C 1
ATOM 1108 O O . SER A 1 141 ? -36.065 0.200 34.791 1.00 94.62 141 SER A O 1
ATOM 1110 N N . LYS A 1 142 ? -34.205 -0.544 33.783 1.00 95.06 142 LYS A N 1
ATOM 1111 C CA . LYS A 1 142 ? -34.881 -1.593 33.002 1.00 95.06 142 LYS A CA 1
ATOM 1112 C C . LYS A 1 142 ? -35.593 -2.605 33.902 1.00 95.06 142 LYS A C 1
ATOM 1114 O O . LYS A 1 142 ? -36.752 -2.921 33.654 1.00 95.06 142 LYS A O 1
ATOM 1119 N N . GLY A 1 143 ? -34.940 -3.066 34.971 1.00 94.25 143 GLY A N 1
ATOM 1120 C CA . GLY A 1 143 ? -35.564 -3.968 35.945 1.00 94.25 143 GLY A CA 1
ATOM 1121 C C . GLY A 1 143 ? -36.772 -3.341 36.651 1.00 94.25 143 GLY A C 1
ATOM 1122 O O . GLY A 1 143 ? -37.801 -3.996 36.834 1.00 94.25 143 GLY A O 1
ATOM 1123 N N . MET A 1 144 ? -36.686 -2.051 36.989 1.00 94.25 144 MET A N 1
ATOM 1124 C CA . MET A 1 144 ? -37.813 -1.304 37.551 1.00 94.25 144 MET A CA 1
ATOM 1125 C C . MET A 1 144 ? -38.977 -1.194 36.555 1.00 94.25 144 MET A C 1
ATOM 1127 O O . MET A 1 144 ? -40.117 -1.453 36.935 1.00 94.25 144 MET A O 1
ATOM 1131 N N . LEU A 1 145 ? -38.707 -0.873 35.286 1.00 94.12 145 LEU A N 1
ATOM 1132 C CA . LEU A 1 145 ? -39.729 -0.780 34.236 1.00 94.12 145 LEU A CA 1
ATOM 1133 C C . LEU A 1 145 ? -40.459 -2.106 34.014 1.00 94.12 145 LEU A C 1
ATOM 1135 O O . LEU A 1 145 ? -41.685 -2.117 33.937 1.00 94.12 145 LEU A O 1
ATOM 1139 N N . GLU A 1 146 ? -39.733 -3.222 33.964 1.00 93.81 146 GLU A N 1
ATOM 1140 C CA . GLU A 1 146 ? -40.345 -4.551 33.847 1.00 93.81 146 GLU A CA 1
ATOM 1141 C C . GLU A 1 146 ? -41.228 -4.885 35.057 1.00 93.81 146 GLU A C 1
ATOM 1143 O O . GLU A 1 146 ? -42.295 -5.479 34.905 1.00 93.81 146 GLU A O 1
ATOM 1148 N N . THR A 1 147 ? -40.829 -4.454 36.257 1.00 93.38 147 THR A N 1
ATOM 1149 C CA . THR A 1 147 ? -41.635 -4.636 37.474 1.00 93.38 147 THR A CA 1
ATOM 1150 C C . THR A 1 147 ? -42.931 -3.827 37.400 1.00 93.38 147 THR A C 1
ATOM 1152 O O . THR A 1 147 ? -44.008 -4.382 37.598 1.00 93.38 147 THR A O 1
ATOM 1155 N N . VAL A 1 148 ? -42.848 -2.543 37.031 1.00 92.31 148 VAL A N 1
ATOM 1156 C CA . VAL A 1 148 ? -44.025 -1.675 36.850 1.00 92.31 148 VAL A CA 1
ATOM 1157 C C . VAL A 1 148 ? -44.959 -2.237 35.780 1.00 92.31 148 VAL A C 1
ATOM 1159 O O . VAL A 1 148 ? -46.168 -2.296 35.992 1.00 92.31 148 VAL A O 1
ATOM 1162 N N . LYS A 1 149 ? -44.415 -2.700 34.650 1.00 92.19 149 LYS A N 1
ATOM 1163 C CA . LYS A 1 149 ? -45.199 -3.286 33.558 1.00 92.19 149 LYS A CA 1
ATOM 1164 C C . LYS A 1 149 ? -45.990 -4.510 34.021 1.00 92.19 149 LYS A C 1
ATOM 1166 O O . LYS A 1 149 ? -47.180 -4.594 33.729 1.00 92.19 149 LYS A O 1
ATOM 1171 N N . LYS A 1 150 ? -45.359 -5.409 34.784 1.00 91.12 150 LYS A N 1
ATOM 1172 C CA . LYS A 1 150 ? -46.030 -6.578 35.370 1.00 91.12 150 LYS A CA 1
ATOM 1173 C C . LYS A 1 150 ? -47.124 -6.181 36.360 1.00 91.12 150 LYS A C 1
ATOM 1175 O O . LYS A 1 150 ? -48.216 -6.726 36.280 1.00 91.12 150 LYS A O 1
ATOM 1180 N N . SER A 1 151 ? -46.866 -5.213 37.243 1.00 88.81 151 SER A N 1
ATOM 1181 C CA . SER A 1 151 ? -47.874 -4.737 38.202 1.00 88.81 151 SER A CA 1
ATOM 1182 C C . SER A 1 151 ? -49.075 -4.071 37.524 1.00 88.81 151 SER A C 1
ATOM 1184 O O . SER A 1 151 ? -50.207 -4.258 37.953 1.00 88.81 151 SER A O 1
ATOM 1186 N N . VAL A 1 152 ? -48.864 -3.307 36.449 1.00 89.62 152 VAL A N 1
ATOM 1187 C CA . VAL A 1 152 ? -49.972 -2.720 35.674 1.00 89.62 152 VAL A CA 1
ATOM 1188 C C . VAL A 1 152 ? -50.779 -3.806 34.957 1.00 89.62 152 VAL A C 1
ATOM 1190 O O . VAL A 1 152 ? -52.005 -3.722 34.919 1.00 89.62 152 VAL A O 1
ATOM 1193 N N . GLN A 1 153 ? -50.118 -4.833 34.414 1.00 84.12 153 GLN A N 1
ATOM 1194 C CA . GLN A 1 153 ? -50.795 -5.975 33.791 1.00 84.12 153 GLN A CA 1
ATOM 1195 C C . GLN A 1 153 ? -51.669 -6.736 34.796 1.00 84.12 153 GLN A C 1
ATOM 1197 O O . GLN A 1 153 ? -52.845 -6.943 34.521 1.00 84.12 153 GLN A O 1
ATOM 1202 N N . SER A 1 154 ? -51.154 -7.054 35.987 1.00 82.38 154 SER A N 1
ATOM 1203 C CA . SER A 1 154 ? -51.950 -7.739 37.015 1.00 82.38 154 SER A CA 1
ATOM 1204 C C . SER A 1 154 ? -53.146 -6.903 37.486 1.00 82.38 154 SER A C 1
ATOM 1206 O O . SER A 1 154 ? -54.244 -7.427 37.621 1.00 82.38 154 SER A O 1
ATOM 1208 N N . LEU A 1 155 ? -52.976 -5.583 37.642 1.00 79.12 155 LEU A N 1
ATOM 1209 C CA . LEU A 1 155 ? -54.070 -4.672 38.012 1.00 79.12 155 LEU A CA 1
ATOM 1210 C C . LEU A 1 155 ? -55.149 -4.537 36.925 1.00 79.12 155 LEU A C 1
ATOM 1212 O O . LEU A 1 155 ? -56.298 -4.237 37.232 1.00 79.12 155 LEU A O 1
ATOM 1216 N N . THR A 1 156 ? -54.792 -4.715 35.652 1.00 74.00 156 THR A N 1
ATOM 1217 C CA . THR A 1 156 ? -55.755 -4.655 34.536 1.00 74.00 156 THR A CA 1
ATOM 1218 C C . THR A 1 156 ? -56.445 -5.991 34.268 1.00 74.00 156 THR A C 1
ATOM 1220 O O . THR A 1 156 ? -57.510 -5.998 33.650 1.00 74.00 156 THR A O 1
ATOM 1223 N N . GLU A 1 157 ? -55.878 -7.103 34.737 1.00 67.31 157 GLU A N 1
ATOM 1224 C CA . GLU A 1 157 ? -56.522 -8.419 34.738 1.00 67.31 157 GLU A CA 1
ATOM 1225 C C . GLU A 1 157 ? -57.503 -8.561 35.913 1.00 67.31 157 GLU A C 1
ATOM 1227 O O . GLU A 1 157 ? -58.631 -8.988 35.690 1.00 67.31 157 GLU A O 1
ATOM 1232 N N . GLU A 1 158 ? -57.154 -8.077 37.112 1.00 60.09 158 GLU A N 1
ATOM 1233 C CA . GLU A 1 158 ? -58.052 -8.057 38.287 1.00 60.09 158 GLU A CA 1
ATOM 1234 C C . GLU A 1 158 ? -59.289 -7.154 38.113 1.00 60.09 158 GLU A C 1
ATOM 1236 O O . GLU A 1 158 ? -60.284 -7.328 38.804 1.00 60.09 158 GLU A O 1
ATOM 1241 N N . GLN A 1 159 ? -59.261 -6.188 37.188 1.00 55.47 159 GLN A N 1
ATOM 1242 C CA . GLN A 1 159 ? -60.417 -5.334 36.868 1.00 55.47 159 GLN A CA 1
ATOM 1243 C C . GLN A 1 159 ? -61.360 -5.930 35.807 1.00 55.47 159 GLN A C 1
ATOM 1245 O O . GLN A 1 159 ? -62.345 -5.287 35.439 1.00 55.47 159 GLN A O 1
ATOM 1250 N N . LYS A 1 160 ? -61.042 -7.113 35.263 1.00 53.69 160 LYS A N 1
ATOM 1251 C CA . LYS A 1 160 ? -61.857 -7.814 34.256 1.00 53.69 160 LYS A CA 1
ATOM 1252 C C . LYS A 1 160 ? -62.603 -9.040 34.799 1.00 53.69 160 LYS A C 1
ATOM 1254 O O . LYS A 1 160 ? -63.364 -9.629 34.029 1.00 53.69 160 LYS A O 1
ATOM 1259 N N . GLU A 1 161 ? -62.398 -9.401 36.066 1.00 47.50 161 GLU A N 1
ATOM 1260 C CA . GLU A 1 161 ? -63.257 -10.323 36.836 1.00 47.50 161 GLU A CA 1
ATOM 1261 C C . GLU A 1 161 ? -64.360 -9.556 37.579 1.00 47.50 161 GLU A C 1
ATOM 1263 O O . GLU A 1 161 ? -65.483 -10.105 37.664 1.00 47.50 161 GLU A O 1
#